Protein AF-A0A6L9ZK41-F1 (afdb_monomer_lite)

Secondary structure (DSSP, 8-state):
--SSSSSS-TTSS----S----HHHHHHHHHHHHHHHHHHHHHHHHTTSS-HHHHHHHHHHHHHHHHHHHHHTT--

Structure (mmCIF, N/CA/C/O backbone):
data_AF-A0A6L9ZK41-F1
#
_entry.id   AF-A0A6L9ZK41-F1
#
loop_
_atom_site.group_PDB
_atom_site.id
_atom_site.type_symbol
_atom_site.label_atom_id
_atom_site.label_alt_id
_atom_site.label_comp_id
_atom_site.label_asym_id
_atom_site.label_entity_id
_atom_site.label_seq_id
_atom_site.pdbx_PDB_ins_code
_atom_site.Cartn_x
_atom_site.Cartn_y
_atom_site.Cartn_z
_atom_site.occupancy
_atom_site.B_iso_or_equiv
_atom_site.auth_seq_id
_atom_site.auth_comp_id
_atom_site.auth_asym_id
_atom_site.auth_atom_id
_atom_site.pdbx_PDB_model_num
ATOM 1 N N . VAL A 1 1 ? -18.310 -15.555 -38.081 1.00 50.25 1 VAL A N 1
ATOM 2 C CA . VAL A 1 1 ? -17.144 -14.634 -38.046 1.00 50.25 1 VAL A CA 1
ATOM 3 C C . VAL A 1 1 ? -17.494 -13.252 -37.456 1.00 50.25 1 VAL A C 1
ATOM 5 O O . VAL A 1 1 ? -16.779 -12.304 -37.713 1.00 50.25 1 VAL A O 1
ATOM 8 N N . GLN A 1 2 ? -18.530 -13.093 -36.611 1.00 48.22 2 GLN A N 1
ATOM 9 C CA . GLN A 1 2 ? -18.807 -11.793 -35.949 1.00 48.22 2 GLN A CA 1
ATOM 10 C C . GLN A 1 2 ? -19.291 -11.887 -34.484 1.00 48.22 2 GLN A C 1
ATOM 12 O O . GLN A 1 2 ? -19.614 -10.868 -33.899 1.00 48.22 2 GLN A O 1
ATOM 17 N N . GLN A 1 3 ? -19.299 -13.064 -33.845 1.00 46.16 3 GLN A N 1
ATOM 18 C CA . GLN A 1 3 ? -19.855 -13.219 -32.482 1.00 46.16 3 GLN A CA 1
ATOM 19 C C . GLN A 1 3 ? -18.810 -13.370 -31.359 1.00 46.16 3 GLN A C 1
ATOM 21 O O . GLN A 1 3 ? -19.175 -13.658 -30.228 1.00 46.16 3 GLN A O 1
ATOM 26 N N . LEU A 1 4 ? -17.516 -13.163 -31.635 1.00 44.50 4 LEU A N 1
ATOM 27 C CA . LEU A 1 4 ? -16.450 -13.241 -30.614 1.00 44.50 4 LEU A CA 1
ATOM 28 C C . LEU A 1 4 ? -15.864 -11.866 -30.230 1.00 44.50 4 LEU A C 1
ATOM 30 O O . LEU A 1 4 ? -14.894 -11.793 -29.487 1.00 44.50 4 LEU A O 1
ATOM 34 N N . LEU A 1 5 ? -16.442 -10.772 -30.737 1.00 47.88 5 LEU A N 1
ATOM 35 C CA . LEU A 1 5 ? -15.950 -9.398 -30.544 1.00 47.88 5 LEU A CA 1
ATOM 36 C C . LEU A 1 5 ? -16.810 -8.558 -29.583 1.00 47.88 5 LEU A C 1
ATOM 38 O O . LEU A 1 5 ? -16.479 -7.407 -29.329 1.00 47.88 5 LEU A O 1
ATOM 42 N N . GLU A 1 6 ? -17.884 -9.120 -29.024 1.00 50.62 6 GLU A N 1
ATOM 43 C CA . GLU A 1 6 ? -18.814 -8.392 -28.141 1.00 50.62 6 GLU A CA 1
ATOM 44 C C . GLU A 1 6 ? -18.517 -8.546 -26.640 1.00 50.62 6 GLU A C 1
ATOM 46 O O . GLU A 1 6 ? -19.071 -7.805 -25.834 1.00 50.62 6 GLU A O 1
ATOM 51 N N . PHE A 1 7 ? -17.633 -9.470 -26.242 1.00 47.72 7 PHE A N 1
ATOM 52 C CA . PHE A 1 7 ? -17.395 -9.790 -24.822 1.00 47.72 7 PHE A CA 1
ATOM 53 C C . PHE A 1 7 ? -15.965 -9.570 -24.327 1.00 47.72 7 PHE A C 1
ATOM 55 O O . PHE A 1 7 ? -15.666 -9.813 -23.158 1.00 47.72 7 PHE A O 1
ATOM 62 N N . VAL A 1 8 ? -15.065 -9.101 -25.187 1.00 45.06 8 VAL A N 1
ATOM 63 C CA . VAL A 1 8 ? -13.698 -8.769 -24.785 1.00 45.06 8 VAL A CA 1
ATOM 64 C C . VAL A 1 8 ? -13.471 -7.316 -25.158 1.00 45.06 8 VAL A C 1
ATOM 66 O O . VAL A 1 8 ? -13.539 -7.002 -26.345 1.00 45.06 8 VAL A O 1
ATOM 69 N N . PRO A 1 9 ? -13.213 -6.408 -24.199 1.00 42.78 9 PRO A N 1
ATOM 70 C CA . PRO A 1 9 ? -12.838 -5.053 -24.557 1.00 42.78 9 PRO A CA 1
ATOM 71 C C . PRO A 1 9 ? -11.585 -5.124 -25.432 1.00 42.78 9 PRO A C 1
ATOM 73 O O . PRO A 1 9 ? -10.527 -5.593 -25.001 1.00 42.78 9 PRO A O 1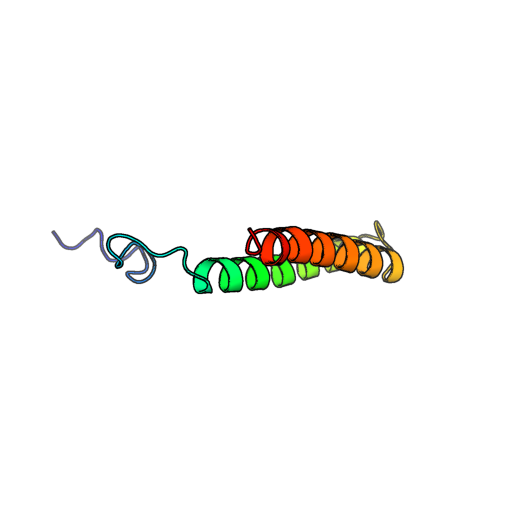
ATOM 76 N N . THR A 1 10 ? -11.721 -4.646 -26.667 1.00 46.47 10 THR A N 1
ATOM 77 C CA . THR A 1 10 ? -10.736 -4.620 -27.761 1.00 46.47 10 THR A CA 1
ATOM 78 C C . THR A 1 10 ? -9.553 -3.678 -27.480 1.00 46.47 10 THR A C 1
ATOM 80 O O . THR A 1 10 ? -8.987 -3.076 -28.386 1.00 46.47 10 THR A O 1
ATOM 83 N N . SER A 1 11 ? -9.190 -3.499 -26.209 1.00 51.59 11 SER A N 1
ATOM 84 C CA . SER A 1 11 ? -8.235 -2.491 -25.737 1.00 51.59 11 SER A CA 1
ATOM 85 C C . SER A 1 11 ? -7.209 -3.035 -24.743 1.00 51.59 11 SER A C 1
ATOM 87 O O . SER A 1 11 ? -6.521 -2.244 -24.103 1.00 51.59 11 SER A O 1
ATOM 89 N N . LYS A 1 12 ? -7.097 -4.359 -24.556 1.00 47.53 12 LYS A N 1
ATOM 90 C CA . LYS A 1 12 ? -6.187 -4.895 -23.525 1.00 47.53 12 LYS A CA 1
ATOM 91 C C . LYS A 1 12 ? -5.347 -6.107 -23.907 1.00 47.53 12 LYS A C 1
ATOM 93 O O . LYS A 1 12 ? -4.521 -6.528 -23.105 1.00 47.53 12 LYS A O 1
ATOM 98 N N . LEU A 1 13 ? -5.493 -6.624 -25.125 1.00 44.47 13 LEU A N 1
ATOM 99 C CA . LEU A 1 13 ? -4.653 -7.705 -25.633 1.00 44.47 13 LEU A CA 1
ATOM 100 C C . LEU A 1 13 ? -3.894 -7.247 -26.880 1.00 44.47 13 LEU A C 1
ATOM 102 O O . LEU A 1 13 ? -4.394 -7.285 -27.995 1.00 44.47 13 LEU A O 1
ATOM 106 N N . MET A 1 14 ? -2.661 -6.827 -26.597 1.00 48.53 14 MET A N 1
ATOM 107 C CA . MET A 1 14 ? -1.480 -6.850 -27.456 1.00 48.53 14 MET A CA 1
ATOM 108 C C . MET A 1 14 ? -1.486 -6.026 -28.746 1.00 48.53 14 MET A C 1
ATOM 110 O O . MET A 1 14 ? -1.780 -6.513 -29.833 1.00 48.53 14 MET A O 1
ATOM 114 N N . TYR A 1 15 ? -0.916 -4.826 -28.626 1.00 42.28 15 TYR A N 1
ATOM 115 C CA . TYR A 1 15 ? 0.028 -4.327 -29.621 1.00 42.28 15 TYR A CA 1
ATOM 116 C C . TYR A 1 15 ? 1.249 -3.719 -28.916 1.00 42.28 15 TYR A C 1
ATOM 118 O O . TYR A 1 15 ? 1.142 -2.653 -28.320 1.00 42.28 15 TYR A O 1
ATOM 126 N N . SER A 1 16 ? 2.367 -4.451 -28.934 1.00 43.28 16 SER A N 1
ATOM 127 C CA . SER A 1 16 ? 3.768 -3.985 -29.002 1.00 43.28 16 SER A CA 1
ATOM 128 C C . SER A 1 16 ? 4.628 -5.230 -28.745 1.00 43.28 16 SER A C 1
ATOM 130 O O . SER A 1 16 ? 4.763 -5.674 -27.612 1.00 43.28 16 SER A O 1
ATOM 132 N N . SER A 1 17 ? 4.931 -6.027 -29.769 1.00 41.56 17 SER A N 1
ATOM 133 C CA . SER A 1 17 ? 6.120 -5.874 -30.618 1.00 41.56 17 SER A CA 1
ATOM 134 C C . SER A 1 17 ? 7.395 -5.715 -29.788 1.00 41.56 17 SER A C 1
ATOM 136 O O . SER A 1 17 ? 7.554 -4.707 -29.108 1.00 41.56 17 SER A O 1
ATOM 138 N N . ASP A 1 18 ? 8.235 -6.749 -29.860 1.00 57.38 18 ASP A N 1
ATOM 139 C CA . ASP A 1 18 ? 9.643 -6.858 -29.460 1.00 57.38 18 ASP A CA 1
ATOM 140 C C . ASP A 1 18 ? 10.259 -5.669 -28.693 1.00 57.38 18 ASP A C 1
ATOM 142 O O . ASP A 1 18 ? 10.444 -4.582 -29.232 1.00 57.38 18 ASP A O 1
ATOM 146 N N . ALA A 1 19 ? 10.689 -5.948 -27.459 1.00 48.84 19 ALA A N 1
ATOM 147 C CA . ALA A 1 19 ? 11.693 -5.193 -26.707 1.00 48.84 19 ALA A CA 1
ATOM 148 C C . ALA A 1 19 ? 11.361 -3.745 -26.290 1.00 48.84 19 ALA A C 1
ATOM 150 O O . ALA A 1 19 ? 11.745 -2.785 -26.951 1.00 48.84 19 ALA A O 1
ATOM 151 N N . HIS A 1 20 ? 10.854 -3.577 -25.067 1.00 49.62 20 HIS A N 1
ATOM 152 C CA . HIS A 1 20 ? 11.415 -2.595 -24.125 1.00 49.62 20 HIS A CA 1
ATOM 153 C C . HIS A 1 20 ? 10.864 -2.864 -22.724 1.00 49.62 20 HIS A C 1
ATOM 155 O O . HIS A 1 20 ? 9.676 -3.096 -22.574 1.00 49.62 20 HIS A O 1
ATOM 161 N N . ASN A 1 21 ? 11.691 -2.850 -21.684 1.00 53.00 21 ASN A N 1
ATOM 162 C CA . ASN A 1 21 ? 11.248 -2.922 -20.289 1.00 53.00 21 ASN A CA 1
ATOM 163 C C . ASN A 1 21 ? 10.408 -1.679 -19.945 1.00 53.00 21 ASN A C 1
ATOM 165 O O . ASN A 1 21 ? 10.972 -0.652 -19.590 1.00 53.00 21 ASN A O 1
ATOM 169 N N . ILE A 1 22 ? 9.086 -1.756 -20.121 1.00 60.44 22 ILE A N 1
ATOM 170 C CA . ILE A 1 22 ? 8.184 -0.599 -20.225 1.00 60.44 22 ILE A CA 1
ATOM 171 C C . ILE A 1 22 ? 7.999 0.089 -18.852 1.00 60.44 22 ILE A C 1
ATOM 173 O O . ILE A 1 22 ? 7.318 -0.476 -17.985 1.00 60.44 22 ILE A O 1
ATOM 177 N N . PRO A 1 23 ? 8.540 1.306 -18.631 1.00 62.03 23 PRO A N 1
ATOM 178 C CA . PRO A 1 23 ? 8.291 2.091 -17.417 1.00 62.03 23 PRO A CA 1
ATOM 179 C C . PRO A 1 23 ? 6.795 2.267 -17.114 1.00 62.03 23 PRO A C 1
ATOM 181 O O . PRO A 1 23 ? 6.395 2.360 -15.956 1.00 62.03 23 PRO A O 1
ATOM 184 N N . GLU A 1 24 ? 5.945 2.261 -18.135 1.00 65.25 24 GLU A N 1
ATOM 185 C CA . GLU A 1 24 ? 4.495 2.369 -18.035 1.00 65.25 24 GLU A CA 1
ATOM 186 C C . GLU A 1 24 ? 3.857 1.149 -17.361 1.00 65.25 24 GLU A C 1
ATOM 188 O O . GLU A 1 24 ? 2.891 1.321 -16.618 1.00 65.25 24 GLU A O 1
ATOM 193 N N . LEU A 1 25 ? 4.396 -0.066 -17.539 1.00 69.81 25 LEU A N 1
ATOM 194 C CA . LEU A 1 25 ? 3.902 -1.251 -16.827 1.00 69.81 25 LEU A CA 1
ATOM 195 C C . LEU A 1 25 ? 4.222 -1.156 -15.330 1.00 69.81 25 LEU A C 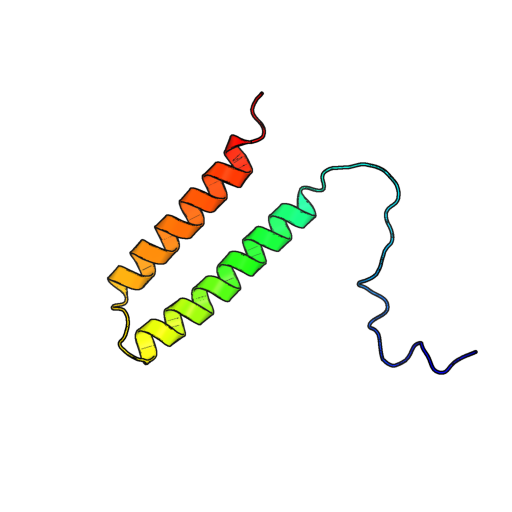1
ATOM 197 O O . LEU A 1 25 ? 3.362 -1.440 -14.496 1.00 69.81 25 LEU A O 1
ATOM 201 N N . TYR A 1 26 ? 5.421 -0.680 -14.989 1.00 68.00 26 TYR A N 1
ATOM 202 C CA . TYR A 1 26 ? 5.821 -0.422 -13.606 1.00 68.00 26 TYR A CA 1
ATOM 203 C C . TYR A 1 26 ? 5.012 0.710 -12.971 1.00 68.00 26 TYR A C 1
ATOM 205 O O . TYR A 1 26 ? 4.523 0.573 -11.850 1.00 68.00 26 TYR A O 1
ATOM 213 N N . TYR A 1 27 ? 4.809 1.809 -13.698 1.00 73.25 27 TYR A N 1
ATOM 214 C CA . TYR A 1 27 ? 3.978 2.924 -13.256 1.00 73.25 27 TYR A CA 1
ATOM 215 C C . TYR A 1 27 ? 2.532 2.482 -13.017 1.00 73.25 27 TYR A C 1
ATOM 217 O O . TYR A 1 27 ? 1.940 2.811 -11.984 1.00 73.25 27 TYR A O 1
ATOM 225 N N . LEU A 1 28 ? 1.971 1.701 -13.944 1.00 80.44 28 LEU A N 1
ATOM 226 C CA .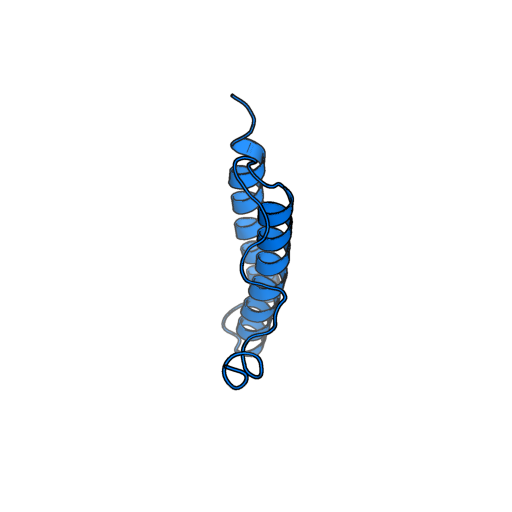 LEU A 1 28 ? 0.621 1.173 -13.823 1.00 80.44 28 LEU A CA 1
ATOM 227 C C . LEU A 1 28 ? 0.530 0.206 -12.635 1.00 80.44 28 LEU A C 1
ATOM 229 O O . LEU A 1 28 ? -0.370 0.360 -11.814 1.00 80.44 28 LEU A O 1
ATOM 233 N N . GLY A 1 29 ? 1.489 -0.708 -12.477 1.00 79.62 29 GLY A N 1
ATOM 234 C CA . GLY A 1 29 ? 1.577 -1.623 -11.336 1.00 79.62 29 GLY A CA 1
ATOM 235 C C . GLY A 1 29 ? 1.651 -0.895 -9.991 1.00 79.62 29 GLY A C 1
ATOM 236 O O . GLY A 1 29 ? 0.846 -1.167 -9.105 1.00 79.62 29 GLY A O 1
ATOM 237 N N . ALA A 1 30 ? 2.531 0.100 -9.854 1.00 78.38 30 ALA A N 1
ATOM 238 C CA . ALA A 1 30 ? 2.657 0.906 -8.637 1.00 78.38 30 ALA A CA 1
ATOM 239 C C . ALA A 1 30 ? 1.395 1.737 -8.344 1.00 78.38 30 ALA A C 1
ATOM 241 O O . ALA A 1 30 ? 1.018 1.943 -7.187 1.00 78.38 30 ALA A O 1
ATOM 242 N N . LYS A 1 31 ? 0.709 2.223 -9.385 1.00 82.50 31 LYS A N 1
ATOM 243 C CA . LYS A 1 31 ? -0.571 2.923 -9.237 1.00 82.50 31 LYS A CA 1
ATOM 244 C C . LYS A 1 31 ? -1.664 1.982 -8.730 1.00 82.50 31 LYS A C 1
ATOM 246 O O . LYS A 1 31 ? -2.345 2.341 -7.774 1.00 82.50 31 LYS A O 1
ATOM 251 N N . TRP A 1 32 ? -1.804 0.797 -9.321 1.00 82.88 32 TRP A N 1
ATOM 252 C CA . TRP A 1 32 ? -2.775 -0.200 -8.863 1.00 82.88 32 TRP A CA 1
ATOM 253 C C . TRP A 1 32 ? -2.461 -0.704 -7.457 1.00 82.88 32 TRP A C 1
ATOM 255 O O . TRP A 1 32 ? -3.374 -0.781 -6.644 1.00 82.88 32 TRP A O 1
ATOM 265 N N . ALA A 1 33 ? -1.189 -0.948 -7.134 1.00 81.12 33 ALA A N 1
ATOM 266 C CA . ALA A 1 33 ? -0.767 -1.363 -5.799 1.00 81.12 33 ALA A CA 1
ATOM 267 C C . ALA A 1 33 ? -1.192 -0.354 -4.723 1.00 81.12 33 ALA A C 1
ATOM 269 O O . ALA A 1 33 ? -1.734 -0.758 -3.704 1.00 81.12 33 ALA A O 1
ATOM 270 N N . ARG A 1 34 ? -1.035 0.957 -4.970 1.00 84.12 34 ARG A N 1
ATOM 271 C CA . ARG A 1 34 ? -1.512 2.004 -4.046 1.00 84.12 34 ARG A CA 1
ATOM 272 C C . ARG A 1 34 ? -3.025 1.981 -3.842 1.00 84.12 34 ARG A C 1
ATOM 274 O O . ARG A 1 34 ? -3.476 2.147 -2.718 1.00 84.12 34 ARG A O 1
ATOM 281 N N . ILE A 1 35 ? -3.795 1.784 -4.913 1.00 86.62 35 ILE A N 1
ATOM 282 C CA . ILE A 1 35 ? -5.265 1.765 -4.848 1.00 86.62 35 ILE A CA 1
ATOM 283 C C . ILE A 1 35 ? -5.752 0.533 -4.081 1.00 86.62 35 ILE A C 1
ATOM 285 O O . ILE A 1 35 ? -6.555 0.663 -3.164 1.00 86.62 35 ILE A O 1
ATOM 289 N N . VAL A 1 36 ? -5.243 -0.650 -4.432 1.00 87.12 36 VAL A N 1
ATOM 290 C CA . VAL A 1 36 ? -5.623 -1.908 -3.774 1.00 87.12 36 VAL A CA 1
ATOM 291 C C . VAL A 1 36 ? -5.207 -1.890 -2.305 1.00 87.12 36 VAL A C 1
ATOM 293 O O . VAL A 1 36 ? -5.995 -2.261 -1.445 1.00 87.12 36 VAL A O 1
ATOM 296 N N . LEU A 1 37 ? -3.999 -1.406 -2.003 1.00 87.50 37 LEU A N 1
ATOM 297 C CA . LEU A 1 37 ? -3.511 -1.304 -0.631 1.00 87.50 37 LEU A CA 1
ATOM 298 C C . LEU A 1 37 ? -4.366 -0.351 0.212 1.00 87.50 37 LEU A C 1
ATOM 300 O O . LEU A 1 37 ? -4.675 -0.682 1.349 1.00 87.50 37 LEU A O 1
ATOM 304 N N . ALA A 1 38 ? -4.786 0.787 -0.347 1.00 87.38 38 ALA A N 1
ATOM 305 C CA . ALA A 1 38 ? -5.689 1.705 0.341 1.00 87.38 38 ALA A CA 1
ATOM 306 C C . ALA A 1 38 ? -7.029 1.033 0.680 1.00 87.38 38 ALA A C 1
ATOM 308 O O . ALA A 1 38 ? -7.453 1.098 1.824 1.00 87.38 38 ALA A O 1
ATOM 309 N N . GLN A 1 39 ? -7.639 0.323 -0.274 1.00 90.19 39 GLN A N 1
ATOM 310 C CA . GLN A 1 39 ? -8.911 -0.378 -0.054 1.00 90.19 39 GLN A CA 1
ATOM 311 C C . GLN A 1 39 ? -8.807 -1.482 1.005 1.00 90.19 39 GLN A C 1
ATOM 313 O O . GLN A 1 39 ? -9.689 -1.617 1.845 1.00 90.19 39 GLN A O 1
ATOM 318 N N . VAL A 1 40 ? -7.727 -2.268 0.978 1.00 90.56 40 VAL A N 1
ATOM 319 C CA . VAL A 1 40 ? -7.506 -3.347 1.954 1.00 90.56 40 VAL A CA 1
ATOM 320 C C . VAL A 1 40 ? -7.296 -2.784 3.358 1.00 90.56 40 VAL A C 1
ATOM 322 O O . VAL A 1 40 ? -7.845 -3.312 4.319 1.00 90.56 40 VAL A O 1
ATOM 325 N N . LEU A 1 41 ? -6.511 -1.713 3.484 1.00 89.62 41 LEU A N 1
ATOM 326 C CA . LEU A 1 41 ? -6.240 -1.087 4.775 1.00 89.62 41 LEU A CA 1
ATOM 327 C C . LEU A 1 41 ? -7.454 -0.346 5.332 1.00 89.62 41 LEU A C 1
ATOM 329 O O . LEU A 1 41 ? -7.665 -0.371 6.537 1.00 89.62 41 LEU A O 1
ATOM 333 N N . GLU A 1 42 ? -8.250 0.285 4.473 1.00 90.69 42 GLU A N 1
ATOM 334 C CA . GLU A 1 42 ? -9.509 0.917 4.866 1.00 90.69 42 GLU A CA 1
ATOM 335 C C . GLU A 1 42 ? -10.487 -0.127 5.417 1.00 90.69 42 GLU A C 1
ATOM 337 O O . GLU A 1 42 ? -10.969 0.043 6.533 1.00 90.69 42 GLU A O 1
ATOM 342 N N . GLY A 1 43 ? -10.656 -1.263 4.728 1.00 90.25 43 GLY A N 1
ATOM 343 C CA . GLY A 1 43 ? -11.452 -2.383 5.243 1.00 90.25 43 GLY A CA 1
ATOM 344 C C . GLY A 1 43 ? -10.927 -2.930 6.575 1.00 90.25 43 GLY A C 1
ATOM 345 O O . GLY A 1 43 ? -11.696 -3.126 7.506 1.00 90.25 43 GLY A O 1
ATOM 346 N N . ALA A 1 44 ? -9.607 -3.082 6.723 1.00 89.06 44 ALA A N 1
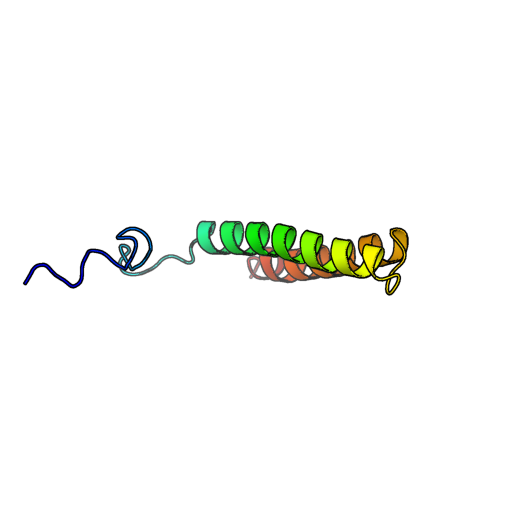ATOM 347 C CA . ALA A 1 44 ? -9.008 -3.543 7.978 1.00 89.06 44 ALA A CA 1
ATOM 348 C C . ALA A 1 44 ? -9.187 -2.551 9.148 1.00 89.06 44 ALA A C 1
ATOM 350 O O . ALA A 1 44 ? -9.232 -2.967 10.306 1.00 89.06 44 ALA A O 1
ATOM 351 N N . ILE A 1 45 ? -9.286 -1.245 8.868 1.00 91.44 45 ILE A N 1
ATOM 352 C CA . ILE A 1 45 ? -9.621 -0.234 9.882 1.00 91.44 45 ILE A CA 1
ATOM 353 C C . ILE A 1 45 ? -11.105 -0.318 10.252 1.00 91.44 45 ILE A C 1
ATOM 355 O O . ILE A 1 45 ? -11.436 -0.243 11.435 1.00 91.44 45 ILE A O 1
ATOM 359 N N . GLU A 1 46 ? -11.992 -0.462 9.265 1.00 92.00 46 GLU A N 1
ATOM 360 C CA . GLU A 1 46 ? -13.440 -0.589 9.486 1.00 92.00 46 GLU A CA 1
ATOM 361 C C . GLU A 1 46 ? -13.792 -1.841 10.297 1.00 92.00 46 GLU A C 1
ATOM 363 O O . GLU A 1 46 ? -14.611 -1.765 11.216 1.00 92.00 46 GLU A O 1
ATOM 368 N N . ASP A 1 47 ? -13.118 -2.958 10.020 1.00 90.81 47 ASP A N 1
ATOM 369 C CA . ASP A 1 47 ? -13.279 -4.223 10.742 1.00 90.81 47 ASP A CA 1
ATOM 370 C C . ASP A 1 47 ? -12.645 -4.190 12.149 1.00 90.81 47 ASP A C 1
ATOM 372 O O . ASP A 1 47 ? -12.905 -5.061 12.980 1.00 90.81 47 ASP A O 1
ATOM 376 N N . GLY A 1 48 ? -11.853 -3.154 12.455 1.00 89.19 48 GLY A N 1
ATOM 377 C CA . GLY A 1 48 ? -11.177 -2.977 13.742 1.00 89.19 48 GLY A CA 1
ATOM 378 C C . GLY A 1 48 ? -9.933 -3.851 13.927 1.00 89.19 48 GLY A C 1
ATOM 379 O O . GLY A 1 48 ? -9.376 -3.879 15.026 1.00 89.19 48 GLY A O 1
ATOM 380 N N . ASP A 1 49 ? -9.484 -4.529 12.868 1.00 87.81 49 ASP A N 1
ATOM 381 C CA . ASP A 1 49 ? -8.272 -5.354 12.848 1.00 87.81 49 ASP A CA 1
ATOM 382 C C . ASP A 1 49 ? -6.994 -4.505 12.922 1.00 87.81 49 ASP A C 1
ATOM 384 O O . ASP A 1 49 ? -5.975 -4.954 13.451 1.00 87.81 49 ASP A O 1
ATOM 388 N N . LEU A 1 50 ? -7.040 -3.274 12.401 1.00 88.69 50 LEU A N 1
ATOM 389 C CA . LEU A 1 50 ? -5.938 -2.315 12.444 1.00 88.69 50 LEU A CA 1
ATOM 390 C C . LEU A 1 50 ? -6.405 -0.943 12.927 1.00 88.69 50 LEU A C 1
ATOM 392 O O . LEU A 1 50 ? -7.451 -0.432 12.533 1.00 88.69 50 LEU A O 1
ATOM 396 N N . THR A 1 51 ? -5.570 -0.268 13.713 1.00 89.94 51 THR A N 1
ATOM 397 C CA . THR A 1 51 ? -5.738 1.172 13.931 1.00 89.94 51 THR A CA 1
ATOM 398 C C . THR A 1 51 ? -5.264 1.962 12.709 1.00 89.94 51 THR A C 1
ATOM 400 O O . THR A 1 51 ? -4.375 1.532 11.973 1.00 89.94 51 THR A O 1
ATOM 403 N N . ALA A 1 52 ? -5.782 3.181 12.521 1.00 85.88 52 ALA A N 1
ATOM 404 C CA . ALA A 1 52 ? -5.359 4.056 11.419 1.00 85.88 52 ALA A CA 1
ATOM 405 C C . ALA A 1 52 ? -3.832 4.283 11.370 1.00 85.88 52 ALA A C 1
ATOM 407 O O . ALA A 1 52 ? -3.250 4.364 10.291 1.00 85.88 52 ALA A O 1
ATOM 408 N N . LYS A 1 53 ? -3.169 4.328 12.536 1.00 88.88 53 LYS A N 1
ATOM 409 C CA . LYS A 1 53 ? -1.706 4.453 12.629 1.00 88.88 53 LYS A CA 1
ATOM 410 C C . LYS A 1 53 ? -0.974 3.192 12.173 1.00 88.88 53 LYS A C 1
ATOM 412 O O . LYS A 1 53 ? 0.058 3.293 11.517 1.00 88.88 53 LYS A O 1
ATOM 417 N N . GLU A 1 54 ? -1.480 2.014 12.525 1.00 87.75 54 GLU A N 1
ATOM 418 C CA . GLU A 1 54 ? -0.886 0.744 12.095 1.00 87.75 54 GLU A CA 1
ATOM 419 C C . GLU A 1 54 ? -1.060 0.551 10.593 1.00 87.75 54 GLU A C 1
ATOM 421 O O . GLU A 1 54 ? -0.097 0.215 9.907 1.00 87.75 54 GLU A O 1
ATOM 426 N N . ALA A 1 55 ? -2.246 0.860 10.068 1.00 88.31 55 ALA A N 1
ATOM 427 C CA . ALA A 1 55 ? -2.509 0.851 8.638 1.00 88.31 55 ALA A CA 1
ATOM 428 C C . ALA A 1 55 ? -1.567 1.795 7.871 1.00 88.31 55 ALA A C 1
ATOM 430 O O . ALA A 1 55 ? -0.981 1.399 6.865 1.00 88.31 55 ALA A O 1
ATOM 431 N N . GLU A 1 56 ? -1.343 3.012 8.371 1.00 87.31 56 GLU A N 1
ATOM 432 C CA . GLU A 1 56 ? -0.394 3.966 7.788 1.00 87.31 56 GLU A CA 1
ATOM 433 C C . GLU A 1 56 ? 1.058 3.440 7.813 1.00 87.31 56 GLU A C 1
ATOM 435 O O . GLU A 1 56 ? 1.766 3.513 6.803 1.00 87.31 56 GLU A O 1
ATOM 440 N N . SER A 1 57 ? 1.499 2.847 8.927 1.00 87.81 57 SER A N 1
ATOM 441 C CA . SER A 1 57 ? 2.826 2.223 9.029 1.00 87.81 57 SER A CA 1
ATOM 442 C C . SER A 1 57 ? 2.997 1.046 8.064 1.00 87.81 57 SER A C 1
ATOM 444 O O . SER A 1 57 ? 4.038 0.937 7.410 1.00 87.81 57 SER A O 1
ATOM 446 N N . VAL A 1 58 ? 1.979 0.190 7.936 1.00 86.81 58 VAL A N 1
ATOM 447 C CA . VAL A 1 58 ? 1.966 -0.937 6.991 1.00 86.81 58 VAL A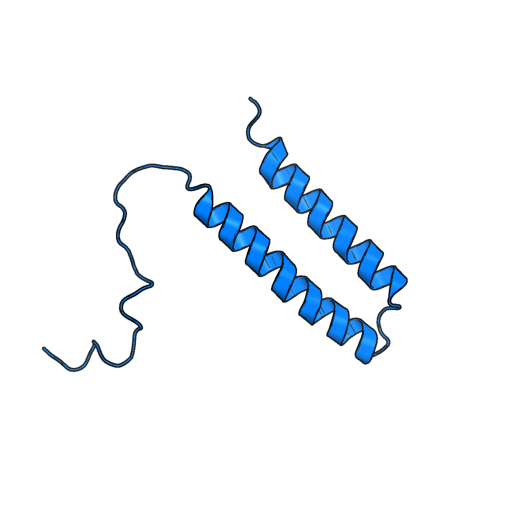 CA 1
ATOM 448 C C . VAL A 1 58 ? 2.003 -0.427 5.549 1.00 86.81 58 VAL A C 1
ATOM 450 O O . VAL A 1 58 ? 2.790 -0.929 4.742 1.00 86.81 58 VAL A O 1
ATOM 453 N N . ALA A 1 59 ? 1.225 0.612 5.231 1.00 86.19 59 ALA A N 1
ATOM 454 C CA . ALA A 1 59 ? 1.221 1.236 3.913 1.00 86.19 59 ALA A CA 1
ATOM 455 C C . ALA A 1 59 ? 2.608 1.764 3.531 1.00 86.19 59 ALA A C 1
ATOM 457 O O . ALA A 1 59 ? 3.102 1.485 2.437 1.00 86.19 59 ALA A O 1
ATOM 458 N N . MET A 1 60 ? 3.257 2.499 4.439 1.00 84.12 60 MET A N 1
ATOM 459 C CA . MET A 1 60 ? 4.606 3.021 4.220 1.00 84.12 60 MET A CA 1
ATOM 460 C C . MET A 1 60 ? 5.637 1.911 4.042 1.00 84.12 60 MET A C 1
ATOM 462 O O . MET A 1 60 ? 6.467 2.026 3.145 1.00 84.12 60 MET A O 1
ATOM 466 N N . GLY A 1 61 ? 5.579 0.838 4.836 1.00 84.44 61 GLY A N 1
ATOM 467 C CA . GLY A 1 61 ? 6.491 -0.299 4.695 1.00 84.44 61 GLY A CA 1
ATOM 468 C C . GLY A 1 61 ? 6.401 -0.929 3.306 1.00 84.44 61 GLY A C 1
ATOM 469 O O . GLY A 1 61 ? 7.392 -0.990 2.580 1.00 84.44 61 GLY A O 1
ATOM 470 N N . ILE A 1 62 ? 5.184 -1.282 2.884 1.00 82.81 62 ILE A N 1
ATOM 471 C CA . ILE A 1 62 ? 4.936 -1.907 1.579 1.00 82.81 62 ILE A CA 1
ATOM 472 C C . ILE A 1 62 ? 5.340 -0.974 0.429 1.00 82.81 62 ILE A C 1
ATOM 474 O O . ILE A 1 62 ? 5.951 -1.416 -0.544 1.00 82.81 62 ILE A O 1
ATOM 478 N N . LEU A 1 63 ? 5.026 0.323 0.514 1.00 79.62 63 LEU A N 1
ATOM 479 C CA . LEU A 1 63 ? 5.380 1.282 -0.534 1.00 79.62 63 LEU A CA 1
ATOM 480 C C . LEU A 1 63 ? 6.883 1.568 -0.595 1.00 79.62 63 LEU A C 1
ATOM 482 O O . LEU A 1 63 ? 7.414 1.683 -1.699 1.00 79.62 63 LEU A O 1
ATOM 486 N N . CYS A 1 64 ? 7.574 1.653 0.542 1.00 80.50 64 CYS A N 1
ATOM 487 C CA . CYS A 1 64 ? 9.026 1.828 0.596 1.00 80.50 64 CYS A CA 1
ATOM 488 C C . CYS A 1 64 ? 9.768 0.600 0.067 1.00 80.50 64 CYS A C 1
ATOM 490 O O . CYS A 1 64 ? 10.706 0.758 -0.715 1.00 80.50 64 CYS A O 1
ATOM 492 N N . ASP A 1 65 ? 9.337 -0.608 0.429 1.00 77.06 65 ASP A N 1
ATOM 493 C CA . ASP A 1 65 ? 9.944 -1.845 -0.067 1.00 77.06 65 ASP A CA 1
ATOM 494 C C . ASP A 1 65 ? 9.712 -2.005 -1.570 1.00 77.06 65 ASP A C 1
ATOM 496 O O . ASP A 1 65 ? 10.654 -2.270 -2.322 1.00 77.06 65 ASP A O 1
ATOM 500 N N . ASN A 1 66 ? 8.495 -1.717 -2.040 1.00 72.06 66 ASN A N 1
ATOM 501 C CA . ASN A 1 66 ? 8.204 -1.666 -3.468 1.00 72.06 66 ASN A CA 1
ATOM 502 C C . ASN A 1 66 ? 9.065 -0.614 -4.174 1.00 72.06 66 ASN A C 1
ATOM 504 O O . ASN A 1 66 ? 9.664 -0.913 -5.201 1.00 72.06 66 ASN A O 1
ATOM 508 N N . ALA A 1 67 ? 9.188 0.599 -3.628 1.00 71.50 67 ALA A N 1
ATOM 509 C CA . ALA A 1 67 ? 10.045 1.635 -4.197 1.00 71.50 67 ALA A CA 1
ATOM 510 C C . ALA A 1 67 ? 11.517 1.196 -4.239 1.00 71.50 67 ALA A C 1
ATOM 512 O O . ALA A 1 67 ? 12.201 1.444 -5.227 1.00 71.50 67 ALA A O 1
ATOM 513 N N . ARG A 1 68 ? 12.009 0.495 -3.216 1.00 72.69 68 ARG A N 1
ATOM 514 C CA . ARG A 1 68 ? 13.384 -0.011 -3.178 1.00 72.69 68 ARG A CA 1
ATOM 515 C C . ARG A 1 68 ? 13.635 -1.091 -4.224 1.00 72.69 68 ARG A C 1
ATOM 517 O O . ARG A 1 68 ? 14.688 -1.074 -4.848 1.00 72.69 68 ARG A O 1
ATOM 524 N N . VAL A 1 69 ? 12.688 -1.996 -4.446 1.00 69.81 69 VAL A N 1
ATOM 525 C CA . VAL A 1 69 ? 12.788 -3.014 -5.503 1.00 69.81 69 VAL A CA 1
ATOM 526 C C . VAL A 1 69 ? 12.684 -2.370 -6.888 1.00 69.81 69 VAL A C 1
ATOM 528 O O . VAL A 1 69 ? 13.466 -2.692 -7.778 1.00 69.81 69 VAL A O 1
ATOM 531 N N . LEU A 1 70 ? 11.763 -1.419 -7.061 1.00 65.06 70 LEU A N 1
ATOM 532 C CA . LEU A 1 70 ? 11.498 -0.753 -8.339 1.00 65.06 70 LEU A CA 1
ATOM 533 C C . LEU A 1 70 ? 12.625 0.194 -8.767 1.00 65.06 70 LEU A C 1
ATOM 535 O O . LEU A 1 70 ? 13.027 0.185 -9.927 1.00 65.06 70 LEU A O 1
ATOM 539 N N . TYR A 1 71 ? 13.133 1.013 -7.847 1.00 61.44 71 TYR A N 1
ATOM 540 C CA . TYR A 1 71 ? 14.171 2.007 -8.134 1.00 61.44 71 TYR A CA 1
ATOM 541 C C . TYR A 1 71 ? 15.587 1.504 -7.825 1.00 61.44 71 TYR A C 1
ATOM 543 O O . TYR A 1 71 ? 16.544 2.002 -8.410 1.00 61.44 71 TYR A O 1
ATOM 551 N N . GLY A 1 72 ? 15.746 0.513 -6.944 1.00 60.34 72 GLY A N 1
ATOM 552 C CA . GLY A 1 72 ? 17.051 -0.059 -6.597 1.00 60.34 72 GLY A CA 1
ATOM 553 C C . GLY A 1 72 ? 17.586 -1.074 -7.609 1.00 60.34 72 GLY A C 1
ATOM 554 O O . GLY A 1 72 ? 18.781 -1.348 -7.595 1.00 60.34 72 GLY A O 1
ATOM 555 N N . ALA A 1 73 ? 16.746 -1.604 -8.506 1.00 54.38 73 ALA A N 1
ATOM 556 C CA . ALA A 1 73 ? 17.151 -2.584 -9.520 1.00 54.38 73 ALA A CA 1
ATOM 557 C C . ALA A 1 73 ? 17.670 -1.970 -10.840 1.00 54.38 73 ALA A C 1
ATOM 559 O O . ALA A 1 73 ? 18.100 -2.711 -11.716 1.00 54.38 73 ALA A O 1
ATOM 560 N N . ASN A 1 74 ? 17.668 -0.638 -10.984 1.00 48.66 74 ASN A N 1
ATOM 561 C CA . ASN A 1 74 ? 18.118 0.066 -12.200 1.00 48.66 74 ASN A CA 1
ATOM 562 C C . ASN A 1 74 ? 19.492 0.753 -12.054 1.00 48.66 74 ASN A C 1
ATOM 564 O O . ASN A 1 74 ? 19.813 1.676 -12.800 1.00 48.66 74 ASN A O 1
ATOM 568 N N . GLY A 1 75 ? 20.303 0.322 -11.087 1.00 53.00 75 GLY A N 1
ATOM 569 C CA . GLY A 1 75 ? 21.647 0.850 -10.850 1.00 53.00 75 GLY A CA 1
ATOM 570 C C . GLY A 1 75 ? 22.700 -0.251 -10.792 1.00 53.00 75 GLY A C 1
ATOM 571 O O . GLY A 1 75 ? 23.263 -0.498 -9.728 1.00 53.00 75 G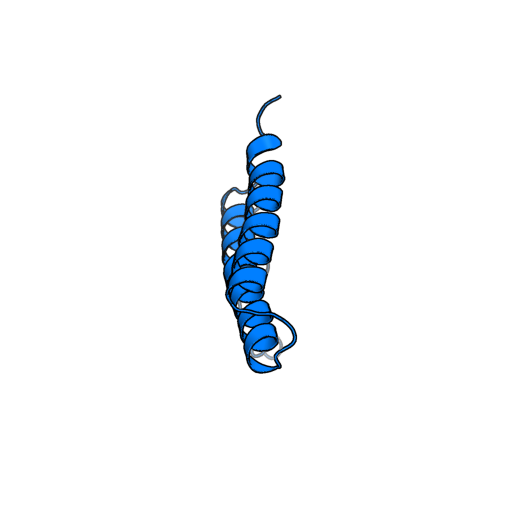LY A O 1
ATOM 572 N N . SER A 1 76 ? 22.954 -0.938 -11.905 1.00 38.47 76 SER A N 1
ATOM 573 C CA . SER A 1 76 ? 24.166 -1.741 -12.146 1.00 38.47 76 SER A CA 1
ATOM 574 C C . SER A 1 76 ? 24.467 -1.777 -13.636 1.00 38.47 76 SER A C 1
ATOM 576 O O . SER A 1 76 ? 23.511 -2.013 -14.406 1.00 38.47 76 SER A O 1
#

Radius of gyration: 18.37 Å; chains: 1; bounding box: 44×19×52 Å

pLDDT: mean 70.25, std 17.72, range [38.47, 92.0]

Sequence (76 aa):
VQQLLEFVPTSKLMYSSDAHNIPELYYLGAKWARIVLAQVLEGAIEDGDLTAKEAESVAMGILCDNARVLYGANGS

Foldseek 3Di:
DPPPPPPDPPPPDDDDDDDDPDVVVLVVVLVVCLVVLVVVLVVCVVVVVDPPVRSVVVSCVVNVVSCCVVVVVPDD